Protein AF-A0AAW0YDF1-F1 (afdb_monomer_lite)

pLDDT: mean 75.46, std 17.71, range [34.31, 96.25]

InterPro domains:
  IPR036444 Phospholipase A2 domain superfamily [G3DSA:1.20.90.10] (45-127)
  IPR038875 Phospholipase A2, conodipine-like [PTHR37687] (30-134)

Organism: Cherax quadricarinatus (NCBI:txid27406)

Sequence (138 aa):
ETKRRKKSEGNMNLGRLRRDKDDLHQLFMGNTREDCPVLERILLNCVGVSDVVGDQERSF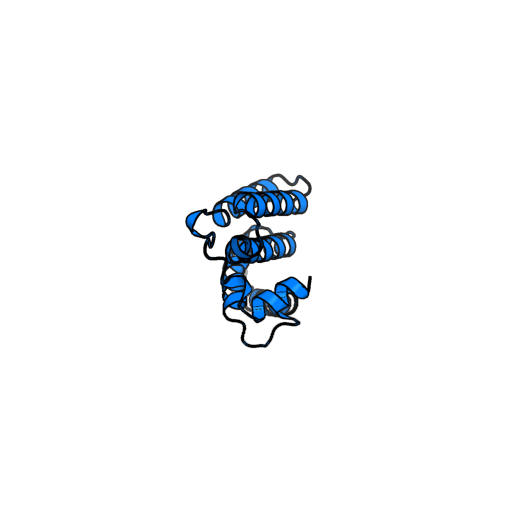LDSCLRHEVCYMCGAGLAVSQHECDAVLSSSLEKACSRNLDCLSAAGSTFNLLSDAGRYDQDGTCTHDPCVRQFLESR

Foldseek 3Di:
DDDDDDDDDDDPDPVVLVVVLVVVCCVQCVPFDPDDVLLVVQQVVLSVLLVQAPPLSVQLSVLSSQLLLCQAQVLVVVHDLVNSLVSSLVSQVVSCVPVPSSNVSSVVSSVVRSDPVSRDNVNCLCVDPRSVCSVVVD

Radius of gyration: 17.98 Å; chains: 1; bounding box: 46×35×57 Å

Structure (mmCIF, N/CA/C/O backbone):
data_AF-A0AAW0YDF1-F1
#
_entry.id   AF-A0AAW0YDF1-F1
#
loop_
_atom_site.group_PDB
_atom_site.id
_atom_site.type_symbol
_atom_site.label_atom_id
_atom_site.label_alt_id
_atom_site.label_comp_id
_atom_site.label_asym_id
_atom_site.label_entity_id
_atom_site.label_seq_id
_atom_site.pdbx_PDB_ins_code
_atom_site.Cartn_x
_atom_site.Cartn_y
_atom_site.Cartn_z
_atom_site.occupancy
_atom_site.B_iso_or_equiv
_atom_site.auth_seq_id
_atom_site.auth_comp_id
_atom_site.auth_asym_id
_atom_site.auth_atom_id
_atom_site.pdbx_PDB_model_num
ATOM 1 N N . GLU A 1 1 ? -34.679 -26.827 38.790 1.00 39.38 1 GLU A N 1
ATOM 2 C CA . GLU A 1 1 ? -33.935 -27.720 37.881 1.00 39.38 1 GLU A CA 1
ATOM 3 C C . GLU A 1 1 ? -34.007 -27.178 36.460 1.00 39.38 1 GLU A C 1
ATOM 5 O O . GLU A 1 1 ? -35.092 -26.971 35.931 1.00 39.38 1 GLU A O 1
ATOM 10 N N . THR A 1 2 ? -32.862 -26.802 35.903 1.00 40.62 2 THR A N 1
ATOM 11 C CA . THR A 1 2 ? -32.697 -26.133 34.606 1.00 40.62 2 THR A CA 1
ATOM 12 C C . THR A 1 2 ? -32.334 -27.129 33.502 1.00 40.62 2 THR A C 1
ATOM 14 O O . THR A 1 2 ? -31.595 -28.073 33.754 1.00 40.62 2 THR A O 1
ATOM 17 N N . LYS A 1 3 ? -32.737 -26.785 32.264 1.00 41.66 3 LYS A N 1
ATOM 18 C CA . LYS A 1 3 ? -32.162 -27.122 30.935 1.00 41.66 3 LYS A CA 1
ATOM 19 C C . LYS A 1 3 ? -33.069 -27.955 30.024 1.00 41.66 3 LYS A C 1
ATOM 21 O O . LYS A 1 3 ? -33.268 -29.140 30.237 1.00 41.66 3 LYS A O 1
ATOM 26 N N . ARG A 1 4 ? -33.405 -27.364 28.871 1.00 39.19 4 ARG A N 1
ATOM 27 C CA . ARG A 1 4 ? -32.760 -27.684 27.577 1.00 39.19 4 ARG A CA 1
ATOM 28 C C . ARG A 1 4 ? -33.216 -26.681 26.507 1.00 39.19 4 ARG A C 1
ATOM 30 O O . ARG A 1 4 ? -34.237 -26.858 25.856 1.00 39.19 4 ARG A O 1
ATOM 37 N N . ARG A 1 5 ? -32.432 -25.612 26.321 1.00 40.94 5 ARG A N 1
ATOM 38 C CA . ARG A 1 5 ? -32.447 -24.820 25.082 1.00 40.94 5 ARG A CA 1
ATOM 39 C C . ARG A 1 5 ? -31.618 -25.576 24.044 1.00 40.94 5 ARG A C 1
ATOM 41 O O . ARG A 1 5 ? -30.489 -25.966 24.335 1.00 40.94 5 ARG A O 1
ATOM 48 N N . LYS A 1 6 ? -32.211 -25.818 22.873 1.00 41.47 6 LYS A N 1
ATOM 49 C CA . LYS A 1 6 ? -31.537 -26.382 21.700 1.00 41.47 6 LYS A CA 1
ATOM 50 C C . LYS A 1 6 ? -30.424 -25.424 21.268 1.00 41.47 6 LYS A C 1
ATOM 52 O O . LYS A 1 6 ? -30.658 -24.227 21.124 1.00 41.47 6 LYS A O 1
ATOM 57 N N . LYS A 1 7 ? -29.222 -25.973 21.119 1.00 37.75 7 LYS A N 1
ATOM 58 C CA . LYS A 1 7 ? -28.029 -25.309 20.600 1.00 37.75 7 LYS A CA 1
ATOM 59 C C . LYS A 1 7 ? -28.123 -25.360 19.072 1.00 37.75 7 LYS A C 1
ATOM 61 O O . LYS A 1 7 ? -28.075 -26.444 18.501 1.00 37.75 7 LYS A O 1
ATOM 66 N N . SER A 1 8 ? -28.344 -24.213 18.438 1.00 36.88 8 SER A N 1
ATOM 67 C CA . SER A 1 8 ? -28.215 -24.052 16.989 1.00 36.88 8 SER A CA 1
ATOM 68 C C . SER A 1 8 ? -26.757 -23.707 16.706 1.00 36.88 8 SER A C 1
ATOM 70 O O . SER A 1 8 ? -26.339 -22.571 16.914 1.00 36.88 8 SER A O 1
ATOM 72 N N . GLU A 1 9 ? -25.966 -24.703 16.324 1.00 38.56 9 GLU A N 1
ATOM 73 C CA . GLU A 1 9 ? -24.569 -24.531 15.927 1.00 38.56 9 GLU A CA 1
ATOM 74 C C . GLU A 1 9 ? -24.455 -24.381 14.408 1.00 38.56 9 GLU A C 1
ATOM 76 O O . GLU A 1 9 ? -24.896 -25.244 13.656 1.00 38.56 9 GLU A O 1
ATOM 81 N N . GLY A 1 10 ? -23.825 -23.276 13.998 1.00 38.97 10 GLY A N 1
ATOM 82 C CA . GLY A 1 10 ? -22.877 -23.262 12.886 1.00 38.97 10 GLY A CA 1
ATOM 83 C C . GLY A 1 10 ? -23.442 -23.315 11.471 1.00 38.97 10 GLY A C 1
ATOM 84 O O . GLY A 1 10 ? -23.170 -24.266 10.752 1.00 38.97 10 GLY A O 1
ATOM 85 N N . ASN A 1 11 ? -24.141 -22.268 11.023 1.00 37.25 11 ASN A N 1
ATOM 86 C CA . ASN A 1 11 ? -24.241 -22.005 9.581 1.00 37.25 11 ASN A CA 1
ATOM 87 C C . ASN A 1 11 ? -24.415 -20.512 9.264 1.00 37.25 11 ASN A C 1
ATOM 89 O O . ASN A 1 11 ? -25.350 -20.098 8.584 1.00 37.25 11 ASN A O 1
ATOM 93 N N . MET A 1 12 ? -23.537 -19.674 9.809 1.00 42.59 12 MET A N 1
ATOM 94 C CA . MET A 1 12 ? -23.457 -18.258 9.453 1.00 42.59 12 MET A CA 1
ATOM 95 C C . MET A 1 12 ? -21.997 -17.970 9.128 1.00 42.59 12 MET A C 1
ATOM 97 O O . MET A 1 12 ? -21.186 -18.032 10.040 1.00 42.59 12 MET A O 1
ATOM 101 N N . ASN A 1 13 ? -21.672 -17.782 7.842 1.00 46.19 13 ASN A N 1
ATOM 102 C CA . ASN A 1 13 ? -20.639 -16.854 7.331 1.00 46.19 13 ASN A CA 1
ATOM 103 C C . ASN A 1 13 ? -20.182 -17.149 5.894 1.00 46.19 13 ASN A C 1
ATOM 105 O O . ASN A 1 13 ? -19.648 -16.258 5.248 1.00 46.19 13 ASN A O 1
ATOM 109 N N . LEU A 1 14 ? -20.466 -18.323 5.318 1.00 35.72 14 LEU A N 1
ATOM 110 C CA . LEU A 1 14 ? -20.017 -18.603 3.943 1.00 35.72 14 LEU A CA 1
ATOM 111 C C . LEU A 1 14 ? -20.752 -17.757 2.881 1.00 35.72 14 LEU A C 1
ATOM 113 O O . LEU A 1 14 ? -20.177 -17.384 1.864 1.00 35.72 14 LEU A O 1
ATOM 117 N N . GLY A 1 15 ? -22.025 -17.427 3.122 1.00 34.31 15 GLY A N 1
ATOM 118 C CA . GLY A 1 15 ? -22.832 -16.589 2.224 1.00 34.31 15 GLY A CA 1
ATOM 119 C C . GLY A 1 15 ? -22.605 -15.080 2.367 1.00 34.31 15 GLY A C 1
ATOM 120 O O . GLY A 1 15 ? -23.057 -14.336 1.501 1.00 34.31 15 GLY A O 1
ATOM 121 N N . ARG A 1 16 ? -21.935 -14.635 3.442 1.00 47.09 16 ARG A N 1
ATOM 122 C CA . ARG A 1 16 ? -21.573 -13.227 3.670 1.00 47.09 16 ARG A CA 1
ATOM 123 C C . ARG A 1 16 ? -20.239 -12.929 2.989 1.00 47.09 16 ARG A C 1
ATOM 125 O O . ARG A 1 16 ? -20.229 -12.171 2.036 1.00 47.09 16 ARG A O 1
ATOM 132 N N . LEU A 1 17 ? -19.214 -13.730 3.301 1.00 43.47 17 LEU A N 1
ATOM 133 C CA . LEU A 1 17 ? -17.905 -13.724 2.633 1.00 43.47 17 LEU A CA 1
ATOM 134 C C . LEU A 1 17 ? -17.991 -13.823 1.102 1.00 43.47 17 LEU A C 1
ATOM 136 O O . LEU A 1 17 ? -17.226 -13.167 0.409 1.00 43.47 17 LEU A O 1
ATOM 140 N N . ARG A 1 18 ? -18.907 -14.637 0.551 1.00 48.78 18 ARG A N 1
ATOM 141 C CA . ARG A 1 18 ? -19.128 -14.693 -0.907 1.00 48.78 18 ARG A CA 1
ATOM 142 C C . ARG A 1 18 ? -19.688 -13.385 -1.465 1.00 48.78 18 ARG A C 1
ATOM 144 O O . ARG A 1 18 ? -19.183 -12.910 -2.466 1.00 48.78 18 ARG A O 1
ATOM 151 N N . ARG A 1 19 ? -20.674 -12.792 -0.790 1.00 50.03 19 ARG A N 1
ATOM 152 C CA . ARG A 1 19 ? -21.319 -11.549 -1.227 1.00 50.03 19 ARG A CA 1
ATOM 153 C C . ARG A 1 19 ? -20.372 -10.352 -1.108 1.00 50.03 19 ARG A C 1
ATOM 155 O O . ARG A 1 19 ? -20.281 -9.575 -2.044 1.00 50.03 19 ARG A O 1
ATOM 162 N N . ASP A 1 20 ? -19.608 -10.280 -0.019 1.00 55.59 20 ASP A N 1
ATOM 163 C CA . ASP A 1 20 ? -18.554 -9.279 0.157 1.00 55.59 20 ASP A CA 1
ATOM 164 C C . ASP A 1 20 ? -17.429 -9.468 -0.870 1.00 55.59 20 ASP A C 1
ATOM 166 O O . ASP A 1 20 ? -16.944 -8.483 -1.407 1.00 55.59 20 ASP A O 1
ATOM 170 N N . LYS A 1 21 ? -17.059 -10.709 -1.231 1.00 53.34 21 LYS A N 1
ATOM 171 C CA . LYS A 1 21 ? -16.111 -10.971 -2.330 1.00 53.34 21 LYS A CA 1
ATOM 172 C C . LYS A 1 21 ? -16.630 -10.536 -3.695 1.00 53.34 21 LYS A C 1
ATOM 174 O O . LYS A 1 21 ? -15.832 -10.029 -4.471 1.00 53.34 21 LYS A O 1
ATOM 179 N N . ASP A 1 22 ? -17.907 -10.755 -3.996 1.00 58.09 22 ASP A N 1
ATOM 180 C CA . ASP A 1 22 ? -18.515 -10.350 -5.269 1.00 58.09 22 ASP A CA 1
ATOM 181 C C . ASP A 1 22 ? -18.622 -8.817 -5.359 1.00 58.09 22 ASP A C 1
ATOM 183 O O . ASP A 1 22 ? -18.236 -8.229 -6.369 1.00 58.09 22 ASP A O 1
ATOM 187 N N . ASP A 1 23 ? -19.037 -8.156 -4.271 1.00 61.94 23 ASP A N 1
ATOM 188 C CA . ASP A 1 23 ? -19.056 -6.692 -4.164 1.00 61.94 23 ASP A CA 1
ATOM 189 C C . ASP A 1 23 ? -17.633 -6.112 -4.251 1.00 61.94 23 ASP A C 1
ATOM 191 O O . ASP A 1 23 ? -17.404 -5.100 -4.912 1.00 61.94 23 ASP A O 1
ATOM 195 N N . LEU A 1 24 ? -16.646 -6.766 -3.632 1.00 62.34 24 LEU A N 1
ATOM 196 C CA . LEU A 1 24 ? -15.252 -6.336 -3.675 1.00 62.34 24 LEU A CA 1
ATOM 197 C C . LEU A 1 24 ? -14.616 -6.552 -5.043 1.00 62.34 24 LEU A C 1
ATOM 199 O O . LEU A 1 24 ? -13.897 -5.681 -5.527 1.00 62.34 24 LEU A O 1
ATOM 203 N N . HIS A 1 25 ? -14.902 -7.685 -5.683 1.00 64.31 25 HIS A N 1
ATOM 204 C CA . HIS A 1 25 ? -14.530 -7.921 -7.070 1.00 64.31 25 HIS A CA 1
ATOM 205 C C . HIS A 1 25 ? -15.121 -6.841 -7.963 1.00 64.31 25 HIS A C 1
ATOM 207 O O . HIS A 1 25 ? -14.417 -6.307 -8.805 1.00 64.31 25 HIS A O 1
ATOM 213 N N . GLN A 1 26 ? -16.374 -6.449 -7.759 1.00 64.50 26 GLN A N 1
ATOM 214 C CA . GLN A 1 26 ? -16.987 -5.398 -8.559 1.00 64.50 26 GLN A CA 1
ATOM 215 C C . GLN A 1 26 ? -16.417 -4.001 -8.243 1.00 64.50 26 GLN A C 1
ATOM 217 O O . GLN A 1 26 ? -16.296 -3.172 -9.138 1.00 64.50 26 GLN A O 1
ATOM 222 N N . LEU A 1 27 ? -15.991 -3.733 -7.006 1.00 63.00 27 LEU A N 1
ATOM 223 C CA . LEU A 1 27 ? -15.329 -2.475 -6.623 1.00 63.00 27 LEU A CA 1
ATOM 224 C C . LEU A 1 27 ? -13.862 -2.384 -7.079 1.00 63.00 27 LEU A C 1
ATOM 226 O O . LEU A 1 27 ? -13.357 -1.285 -7.313 1.00 63.00 27 LEU A O 1
ATOM 230 N N . PHE A 1 28 ? -13.164 -3.516 -7.174 1.00 65.25 28 PHE A N 1
ATOM 231 C CA . PHE A 1 28 ? -11.741 -3.583 -7.520 1.00 65.25 28 PHE A CA 1
ATOM 232 C C . PHE A 1 28 ? -11.504 -3.891 -9.005 1.00 65.25 28 PHE A C 1
ATOM 234 O O . PHE A 1 28 ? -10.652 -3.271 -9.632 1.00 65.25 28 PHE A O 1
ATOM 241 N N . MET A 1 29 ? -12.296 -4.802 -9.572 1.00 63.97 29 MET A N 1
ATOM 242 C CA . MET A 1 29 ? -12.236 -5.284 -10.957 1.00 63.97 29 MET A CA 1
ATOM 243 C C . MET A 1 29 ? -13.406 -4.800 -11.829 1.00 63.97 29 MET A C 1
ATOM 245 O O . MET A 1 29 ? -13.517 -5.213 -12.977 1.00 63.97 29 MET A O 1
ATOM 249 N N . GLY A 1 30 ? -14.280 -3.909 -11.340 1.00 57.72 30 GLY A N 1
ATOM 250 C CA . GLY A 1 30 ? -15.522 -3.508 -12.030 1.00 57.72 30 GLY A CA 1
ATOM 251 C C . GLY A 1 30 ? -15.371 -2.924 -13.437 1.00 57.72 30 GLY A C 1
ATOM 252 O O . GLY A 1 30 ? -16.358 -2.837 -14.159 1.00 57.72 30 GLY A O 1
ATOM 253 N N . ASN A 1 31 ? -14.151 -2.554 -13.834 1.00 55.22 31 ASN A N 1
ATOM 254 C CA . ASN A 1 31 ? -13.818 -2.129 -15.192 1.00 55.22 31 ASN A CA 1
ATOM 255 C C . ASN A 1 31 ? -12.740 -2.991 -15.861 1.00 55.22 31 ASN A C 1
ATOM 257 O O . ASN A 1 31 ? -12.439 -2.758 -17.030 1.00 55.22 31 ASN A O 1
ATOM 261 N N . THR A 1 32 ? -12.134 -3.952 -15.163 1.00 56.25 32 THR A N 1
ATOM 262 C CA . THR A 1 32 ? -11.069 -4.786 -15.729 1.00 56.25 32 THR A CA 1
ATOM 263 C C . THR A 1 32 ? -11.664 -5.977 -16.474 1.00 56.25 32 THR A C 1
ATOM 265 O O . THR A 1 32 ? -12.739 -6.457 -16.124 1.00 56.25 32 THR A O 1
ATOM 268 N N . ARG A 1 33 ? -10.994 -6.448 -17.535 1.00 56.41 33 ARG A N 1
ATOM 269 C CA . ARG A 1 33 ? -11.405 -7.671 -18.255 1.00 56.41 33 ARG A CA 1
ATOM 270 C C . ARG A 1 33 ? -11.608 -8.828 -17.265 1.00 56.41 33 ARG A C 1
ATOM 272 O O . ARG A 1 33 ? -10.860 -8.932 -16.301 1.00 56.41 33 ARG A O 1
ATOM 279 N N . GLU A 1 34 ? -12.588 -9.695 -17.529 1.00 56.72 34 GLU A N 1
ATOM 280 C CA . GLU A 1 34 ? -13.028 -10.765 -16.610 1.00 56.72 34 GLU A CA 1
ATOM 281 C C . GLU A 1 34 ? -11.931 -11.794 -16.244 1.00 56.72 34 GLU A C 1
ATOM 283 O O . GLU A 1 34 ? -12.112 -12.556 -15.303 1.00 56.72 34 GLU A O 1
ATOM 288 N N . ASP A 1 35 ? -10.761 -11.751 -16.896 1.00 62.31 35 ASP A N 1
ATOM 289 C CA . ASP A 1 35 ? -9.618 -12.635 -16.649 1.00 62.31 35 ASP A CA 1
ATOM 290 C C . ASP A 1 35 ? -8.353 -11.840 -16.263 1.00 62.31 35 ASP A C 1
ATOM 292 O O . ASP A 1 35 ? -7.434 -11.665 -17.067 1.00 62.31 35 ASP A O 1
ATOM 296 N N . CYS A 1 36 ? -8.289 -11.348 -15.023 1.00 72.94 36 CYS A N 1
ATOM 297 C CA . CYS A 1 36 ? -7.115 -10.646 -14.486 1.00 72.94 36 CYS A CA 1
ATOM 298 C C . CYS A 1 36 ? -6.494 -11.414 -13.302 1.00 72.94 36 CYS A C 1
ATOM 300 O O . CYS A 1 36 ? -6.686 -11.030 -12.146 1.00 72.94 36 CYS A O 1
ATOM 302 N N . PRO A 1 37 ? -5.702 -12.477 -13.553 1.00 75.38 37 PRO A N 1
ATOM 303 C CA . PRO A 1 37 ? -5.183 -13.360 -12.500 1.00 75.38 37 PRO A CA 1
ATOM 304 C C . PRO A 1 37 ? -4.226 -12.661 -11.521 1.00 75.38 37 PRO A C 1
ATOM 306 O O . PRO A 1 37 ? -4.087 -13.085 -10.373 1.00 75.38 37 PRO A O 1
ATOM 309 N N . VAL A 1 38 ? -3.563 -11.581 -11.953 1.00 77.00 38 VAL A N 1
ATOM 310 C CA . VAL A 1 38 ? -2.715 -10.744 -11.087 1.00 77.00 38 VAL A CA 1
ATOM 311 C C . VAL A 1 38 ? -3.571 -10.008 -10.054 1.00 77.00 38 VAL A C 1
ATOM 313 O O . VAL A 1 38 ? -3.294 -10.083 -8.859 1.00 77.00 38 VAL A O 1
ATOM 316 N N . LEU A 1 39 ? -4.649 -9.356 -10.499 1.00 74.81 39 LEU A N 1
ATOM 317 C CA . LEU A 1 39 ? -5.577 -8.639 -9.623 1.00 74.81 39 LEU A CA 1
ATOM 318 C C . LEU A 1 39 ? -6.361 -9.597 -8.718 1.00 74.81 39 LEU A C 1
ATOM 320 O O . LEU A 1 39 ? -6.565 -9.299 -7.545 1.00 74.81 39 LEU A O 1
ATOM 324 N N . GLU A 1 40 ? -6.731 -10.775 -9.220 1.00 77.12 40 GLU A N 1
ATOM 325 C CA . GLU A 1 40 ? -7.379 -11.811 -8.412 1.00 77.12 40 GLU A CA 1
ATOM 326 C C . GLU A 1 40 ? -6.461 -12.303 -7.282 1.00 77.12 40 GLU A C 1
ATOM 328 O O . GLU A 1 40 ? -6.893 -12.447 -6.136 1.00 77.12 40 GLU A O 1
ATOM 333 N N . ARG A 1 41 ? -5.165 -12.497 -7.561 1.00 77.81 41 ARG A N 1
ATOM 334 C CA . ARG A 1 41 ? -4.181 -12.861 -6.533 1.00 77.81 41 ARG A CA 1
ATOM 335 C C . ARG A 1 41 ? -4.042 -11.778 -5.462 1.00 77.81 41 ARG A C 1
ATOM 337 O O . ARG A 1 41 ? -4.044 -12.112 -4.279 1.00 77.81 41 ARG A O 1
ATOM 344 N N . ILE A 1 42 ? -3.955 -10.508 -5.862 1.00 80.69 42 ILE A N 1
ATOM 345 C CA . ILE A 1 42 ? -3.939 -9.364 -4.933 1.00 80.69 42 ILE A CA 1
ATOM 346 C C . ILE A 1 42 ? -5.179 -9.395 -4.031 1.00 80.69 42 ILE A C 1
ATOM 348 O O . ILE A 1 42 ? -5.080 -9.273 -2.810 1.00 80.69 42 ILE A O 1
ATOM 352 N N . LEU A 1 43 ? -6.351 -9.619 -4.625 1.00 78.69 43 LEU A N 1
ATOM 353 C CA . LEU A 1 43 ? -7.614 -9.666 -3.902 1.00 78.69 43 LEU A CA 1
ATOM 354 C C . LEU A 1 43 ? -7.640 -10.805 -2.876 1.00 78.69 43 LEU A C 1
ATOM 356 O O . LEU A 1 43 ? -8.042 -10.600 -1.732 1.00 78.69 43 LEU A O 1
ATOM 360 N N . LEU A 1 44 ? -7.151 -11.991 -3.245 1.00 78.25 44 LEU A N 1
ATOM 361 C CA . LEU A 1 44 ? -7.047 -13.131 -2.331 1.00 78.25 44 LEU A CA 1
ATOM 362 C C . LEU A 1 44 ? -6.097 -12.865 -1.156 1.00 78.25 44 LEU A C 1
ATOM 364 O O . LEU A 1 44 ? -6.419 -13.270 -0.038 1.00 78.25 44 LEU A O 1
ATOM 368 N N . ASN A 1 45 ? -4.981 -12.164 -1.382 1.00 79.44 45 ASN A N 1
ATOM 369 C CA . ASN A 1 45 ? -4.055 -11.775 -0.314 1.00 79.44 45 ASN A CA 1
ATOM 370 C C . ASN A 1 45 ? -4.721 -10.821 0.689 1.00 79.44 45 ASN A C 1
ATOM 372 O O . ASN A 1 45 ? -4.541 -10.964 1.898 1.00 79.44 45 ASN A O 1
ATOM 376 N N . CYS A 1 46 ? -5.530 -9.880 0.199 1.00 82.25 46 CYS A N 1
ATOM 377 C CA . CYS A 1 46 ? -6.116 -8.835 1.034 1.00 82.25 46 CYS A CA 1
ATOM 378 C C . CYS A 1 46 ? -7.402 -9.236 1.762 1.00 82.25 46 CYS A C 1
ATOM 380 O O . CYS A 1 46 ? -7.683 -8.695 2.830 1.00 82.25 46 CYS A O 1
ATOM 382 N N . VAL A 1 47 ? -8.166 -10.210 1.259 1.00 73.56 47 VAL A N 1
ATOM 383 C CA . VAL A 1 47 ? -9.361 -10.711 1.969 1.00 73.56 47 VAL A CA 1
ATOM 384 C C . VAL A 1 47 ? -8.996 -11.323 3.330 1.00 73.56 47 VAL A C 1
ATOM 386 O O . VAL A 1 47 ? -9.757 -11.197 4.278 1.00 73.56 47 VAL A O 1
ATOM 389 N N . GLY A 1 48 ? -7.807 -11.918 3.480 1.00 68.06 48 GLY A N 1
ATOM 390 C CA . GLY A 1 48 ? -7.357 -12.451 4.776 1.00 68.06 48 GLY A CA 1
ATOM 391 C C . GLY A 1 48 ? -7.080 -11.381 5.843 1.00 68.06 48 GLY A C 1
ATOM 392 O O . GLY A 1 48 ? -7.060 -11.690 7.031 1.00 68.06 48 GLY A O 1
ATOM 393 N N . VAL A 1 49 ? -6.884 -10.125 5.433 1.00 67.56 49 VAL A N 1
ATOM 394 C CA . VAL A 1 49 ? -6.632 -8.981 6.326 1.00 67.56 49 VAL A CA 1
ATOM 395 C 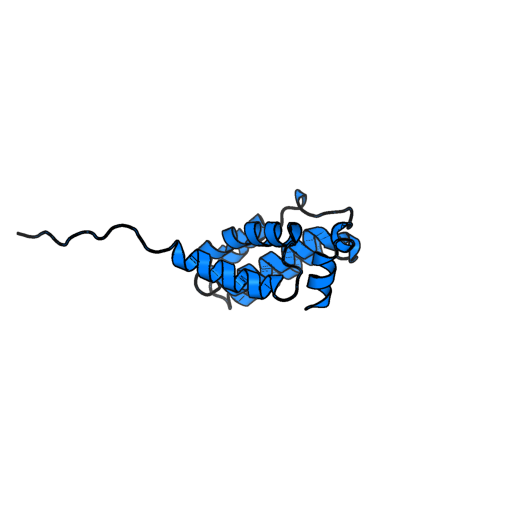C . VAL A 1 49 ? -7.941 -8.412 6.892 1.00 67.56 49 VAL A C 1
ATOM 397 O O . VAL A 1 49 ? -7.954 -7.810 7.965 1.00 67.56 49 VAL A O 1
ATOM 400 N N . SER A 1 50 ? -9.057 -8.622 6.190 1.00 61.19 50 SER A N 1
ATOM 401 C CA . SER A 1 50 ? -10.340 -7.963 6.442 1.00 61.19 50 SER A CA 1
ATOM 402 C C . SER A 1 50 ? -11.101 -8.559 7.645 1.00 61.19 50 SER A C 1
ATOM 404 O O . SER A 1 50 ? -11.783 -7.830 8.368 1.00 61.19 50 SER A O 1
ATOM 406 N N . ASP A 1 51 ? -10.864 -9.838 7.964 1.00 59.31 51 ASP A N 1
ATOM 407 C CA . ASP A 1 51 ? -11.504 -10.566 9.076 1.00 59.31 51 ASP A CA 1
ATOM 408 C C . ASP A 1 51 ? -11.160 -10.016 10.481 1.00 59.31 51 ASP A C 1
ATOM 410 O O . ASP A 1 51 ? -11.819 -10.357 11.467 1.00 59.31 51 ASP A O 1
ATOM 414 N N . VAL A 1 52 ? -10.139 -9.158 10.603 1.00 58.50 52 VAL A N 1
ATOM 415 C CA . VAL A 1 52 ? -9.598 -8.703 11.900 1.00 58.50 52 VAL A CA 1
ATOM 416 C C . VAL A 1 52 ? -10.190 -7.358 12.361 1.00 58.50 52 VAL A C 1
ATOM 418 O O . VAL A 1 52 ? -10.051 -6.997 13.528 1.00 58.50 52 VAL A O 1
ATOM 421 N N . VAL A 1 53 ? -10.880 -6.609 11.489 1.00 63.88 53 VAL 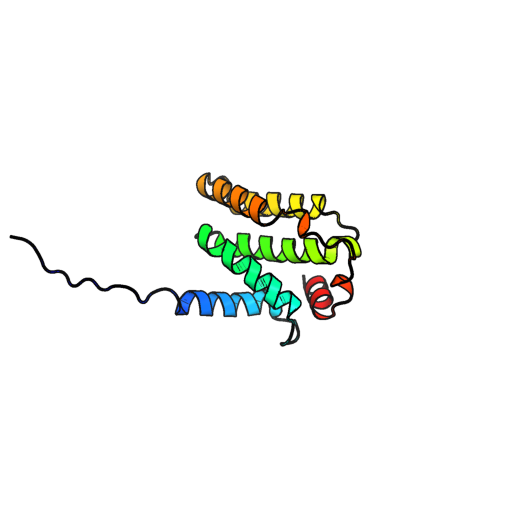A N 1
ATOM 422 C CA . VAL A 1 53 ? -11.037 -5.145 11.661 1.00 63.88 53 VAL A CA 1
ATOM 423 C C . VAL A 1 53 ? -12.477 -4.629 11.809 1.00 63.88 53 VAL A C 1
ATOM 425 O O . VAL A 1 53 ? -12.691 -3.420 11.930 1.00 63.88 53 VAL A O 1
ATOM 428 N N . GLY A 1 54 ? -13.476 -5.516 11.845 1.00 68.12 54 GLY A N 1
ATOM 429 C CA . GLY A 1 54 ? -14.878 -5.141 12.081 1.00 68.12 54 GLY A CA 1
ATOM 430 C C . GLY A 1 54 ? -15.382 -4.077 11.095 1.00 68.12 54 GLY A C 1
ATOM 431 O O . GLY A 1 54 ? -15.285 -4.254 9.889 1.00 68.12 54 GLY A O 1
ATOM 432 N N . ASP A 1 55 ? -15.888 -2.941 11.585 1.00 71.75 55 ASP A N 1
ATOM 433 C CA . ASP A 1 55 ? -16.464 -1.879 10.736 1.00 71.75 55 ASP A CA 1
ATOM 434 C C . ASP A 1 55 ? -15.450 -1.190 9.796 1.00 71.75 55 ASP A C 1
ATOM 436 O O . ASP A 1 55 ? -15.850 -0.481 8.872 1.00 71.75 55 ASP A O 1
ATOM 440 N N . GLN A 1 56 ? -14.142 -1.384 10.009 1.00 79.50 56 GLN A N 1
ATOM 441 C CA . GLN A 1 56 ? -13.081 -0.815 9.163 1.00 79.50 56 GLN A CA 1
ATOM 442 C C . GLN A 1 56 ? -12.647 -1.737 8.022 1.00 79.50 56 GLN A C 1
ATOM 444 O O . GLN A 1 56 ? -11.726 -1.396 7.275 1.00 79.50 56 GLN A O 1
ATOM 449 N N . GLU A 1 57 ? -13.330 -2.872 7.859 1.00 77.00 57 GLU A N 1
ATOM 450 C CA . GLU A 1 57 ? -13.039 -3.903 6.866 1.00 77.00 57 GLU A CA 1
ATOM 451 C C . GLU A 1 57 ? -12.794 -3.321 5.468 1.00 77.00 57 GLU A C 1
ATOM 453 O O . GLU A 1 57 ? -11.738 -3.536 4.878 1.00 77.00 57 GLU A O 1
ATOM 458 N N . ARG A 1 58 ? -13.722 -2.497 4.964 1.00 80.06 58 ARG A N 1
ATOM 459 C CA . ARG A 1 58 ? -13.617 -1.897 3.622 1.00 80.06 58 ARG A CA 1
ATOM 460 C C . ARG A 1 58 ? -12.408 -0.973 3.470 1.00 80.06 58 ARG A C 1
ATOM 462 O O . ARG A 1 58 ? -11.778 -0.972 2.416 1.00 80.06 58 ARG A O 1
ATOM 469 N N . SER A 1 59 ? -12.081 -0.198 4.503 1.00 84.12 59 SER A N 1
ATOM 470 C CA . SER A 1 59 ? -10.959 0.751 4.480 1.00 84.12 59 SER A CA 1
ATOM 471 C C . SER A 1 59 ? -9.611 0.031 4.501 1.00 84.12 59 SER A C 1
ATOM 473 O O . SER A 1 59 ? -8.694 0.404 3.768 1.00 84.12 59 SER A O 1
ATOM 475 N N . PHE A 1 60 ? -9.490 -1.016 5.320 1.00 87.00 60 PHE A N 1
ATOM 476 C CA . PHE A 1 60 ? -8.281 -1.839 5.397 1.00 87.00 60 PHE A CA 1
ATOM 477 C C . PHE A 1 60 ? -8.062 -2.615 4.107 1.00 87.00 60 PHE A C 1
ATOM 479 O O . PHE A 1 60 ? -6.942 -2.703 3.615 1.00 87.00 60 PHE A O 1
ATOM 486 N N . LEU A 1 61 ? -9.147 -3.115 3.532 1.00 84.00 61 LEU A N 1
ATOM 487 C CA . LEU A 1 61 ? -9.132 -3.839 2.278 1.00 84.00 61 LEU A CA 1
ATOM 488 C C . LEU A 1 61 ? -8.725 -2.940 1.106 1.00 84.00 61 LEU A C 1
ATOM 490 O O . LEU A 1 61 ? -7.804 -3.302 0.384 1.00 84.00 61 LEU A O 1
ATOM 494 N N . ASP A 1 62 ? -9.296 -1.736 0.965 1.00 85.00 62 ASP A N 1
ATOM 495 C CA . ASP A 1 62 ? -8.839 -0.766 -0.050 1.00 85.00 62 ASP A CA 1
ATOM 496 C C . ASP A 1 62 ? -7.358 -0.397 0.141 1.00 85.00 62 ASP A C 1
ATOM 498 O O . ASP A 1 62 ? -6.600 -0.342 -0.828 1.00 85.00 62 ASP A O 1
ATOM 502 N N . SER A 1 63 ? -6.927 -0.211 1.394 1.00 89.62 63 SER A N 1
ATOM 503 C CA . SER A 1 63 ? -5.531 0.105 1.724 1.00 89.62 63 SER A CA 1
ATOM 504 C C . SER A 1 63 ? -4.580 -1.039 1.359 1.00 89.62 63 SER A C 1
ATOM 506 O O . SER A 1 63 ? -3.539 -0.793 0.752 1.00 89.62 63 SER A O 1
ATOM 508 N N . CYS A 1 64 ? -4.950 -2.283 1.674 1.00 89.69 64 CYS A N 1
ATOM 509 C CA . CYS A 1 64 ? -4.181 -3.472 1.316 1.00 89.69 64 CYS A CA 1
ATOM 510 C C . CYS A 1 64 ? -4.062 -3.617 -0.202 1.00 89.69 64 CYS A C 1
ATOM 512 O O . CYS A 1 64 ? -2.963 -3.755 -0.726 1.00 89.69 64 CYS A O 1
ATOM 514 N N . LEU A 1 65 ? -5.178 -3.506 -0.924 1.00 87.75 65 LEU A N 1
ATOM 515 C CA . LEU A 1 65 ? -5.204 -3.662 -2.376 1.00 87.75 65 LEU A CA 1
ATOM 516 C C . LEU A 1 65 ? -4.295 -2.638 -3.076 1.00 87.75 65 LEU A C 1
ATOM 518 O O . LEU A 1 65 ? -3.553 -2.981 -3.995 1.00 87.75 65 LEU A O 1
ATOM 522 N N . ARG A 1 66 ? -4.312 -1.378 -2.619 1.00 88.31 66 ARG A N 1
ATOM 523 C CA . ARG A 1 66 ? -3.411 -0.330 -3.126 1.00 88.31 66 ARG A CA 1
ATOM 524 C C . ARG A 1 66 ? -1.950 -0.613 -2.801 1.00 88.31 66 ARG A C 1
ATOM 526 O O . ARG A 1 66 ? -1.090 -0.352 -3.639 1.00 88.31 66 ARG A O 1
ATOM 533 N N . HIS A 1 67 ? -1.671 -1.123 -1.604 1.00 93.06 67 HIS A N 1
ATOM 534 C CA . HIS A 1 67 ? -0.316 -1.465 -1.187 1.00 93.06 67 HIS A CA 1
ATOM 535 C C . HIS A 1 67 ? 0.257 -2.623 -2.004 1.00 93.06 67 HIS A C 1
ATOM 537 O O . HIS A 1 67 ? 1.359 -2.478 -2.516 1.00 93.06 67 HIS A O 1
ATOM 543 N N . GLU A 1 68 ? -0.508 -3.691 -2.244 1.00 91.06 68 GLU A N 1
ATOM 544 C CA . GLU A 1 68 ? -0.074 -4.813 -3.091 1.00 91.06 68 GLU A CA 1
ATOM 545 C C . GLU A 1 68 ? 0.258 -4.352 -4.520 1.00 91.06 68 GLU A C 1
ATOM 547 O O . GLU A 1 68 ? 1.292 -4.725 -5.071 1.00 91.06 68 GLU A O 1
ATOM 552 N N . VAL A 1 69 ? -0.571 -3.484 -5.115 1.00 88.56 69 VAL A N 1
ATOM 553 C CA . VAL A 1 69 ? -0.272 -2.889 -6.431 1.00 88.56 69 VAL A CA 1
ATOM 554 C C . VAL A 1 69 ? 0.984 -2.015 -6.363 1.00 88.56 69 VAL A C 1
ATOM 556 O O . VAL A 1 69 ? 1.835 -2.093 -7.245 1.00 88.56 69 VAL A O 1
ATOM 559 N N . CYS A 1 70 ? 1.149 -1.212 -5.311 1.00 91.69 70 CYS A N 1
ATOM 560 C CA . CYS A 1 70 ? 2.351 -0.399 -5.124 1.00 91.69 70 CYS A CA 1
ATOM 561 C C . CYS A 1 70 ? 3.608 -1.269 -4.987 1.00 91.69 70 CYS A C 1
ATOM 563 O O . CYS A 1 70 ? 4.632 -0.971 -5.587 1.00 91.69 70 CYS A O 1
ATOM 565 N N . TYR A 1 71 ? 3.524 -2.382 -4.266 1.00 92.81 71 TYR A N 1
ATOM 566 C CA . TYR A 1 71 ? 4.634 -3.311 -4.092 1.00 92.81 71 TYR A CA 1
ATOM 567 C C . TYR A 1 71 ? 5.009 -4.038 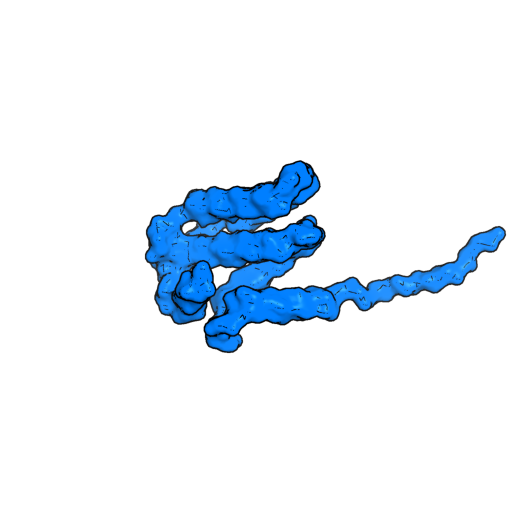-5.376 1.00 92.81 71 TYR A C 1
ATOM 569 O O . TYR A 1 71 ? 6.189 -4.250 -5.627 1.00 92.81 71 TYR A O 1
ATOM 577 N N . MET A 1 72 ? 4.031 -4.400 -6.204 1.00 89.62 72 MET A N 1
ATOM 578 C CA . MET A 1 72 ? 4.304 -5.076 -7.471 1.00 89.62 72 MET A CA 1
ATOM 579 C C . MET A 1 72 ? 4.764 -4.124 -8.578 1.00 89.62 72 MET A C 1
ATOM 581 O O . MET A 1 72 ? 5.489 -4.530 -9.476 1.00 89.62 72 MET A O 1
ATOM 585 N N . CYS A 1 73 ? 4.306 -2.874 -8.580 1.00 89.88 73 CYS A N 1
ATOM 586 C CA . CYS A 1 73 ? 4.467 -1.992 -9.740 1.00 89.88 73 CYS A CA 1
ATOM 587 C C . CYS A 1 73 ? 5.227 -0.701 -9.403 1.00 89.88 73 CYS A C 1
ATOM 589 O O . CYS A 1 73 ? 5.562 0.058 -10.311 1.00 89.88 73 CYS A O 1
ATOM 591 N N . GLY A 1 74 ? 5.546 -0.464 -8.127 1.00 89.62 74 GLY A N 1
ATOM 592 C CA . GLY A 1 74 ? 6.190 0.748 -7.621 1.00 89.62 74 GLY A CA 1
ATOM 593 C C . GLY A 1 74 ? 7.513 1.046 -8.308 1.00 89.62 74 GLY A C 1
ATOM 594 O O . GLY A 1 74 ? 7.707 2.167 -8.773 1.00 89.62 74 GLY A O 1
ATOM 595 N N . ALA A 1 75 ? 8.359 0.033 -8.517 1.00 90.44 75 ALA A N 1
ATOM 596 C CA . ALA A 1 75 ? 9.628 0.209 -9.222 1.00 90.44 75 ALA A CA 1
ATOM 597 C C . ALA A 1 75 ? 9.430 0.759 -10.647 1.00 90.44 75 ALA A C 1
ATOM 599 O O . ALA A 1 75 ? 10.129 1.685 -11.056 1.00 90.44 75 ALA A O 1
ATOM 600 N N . GLY A 1 76 ? 8.421 0.262 -11.372 1.00 88.44 76 GLY A N 1
ATOM 601 C CA . GLY A 1 76 ? 8.062 0.750 -12.708 1.00 88.44 76 GLY A CA 1
ATOM 602 C C . GLY A 1 76 ? 7.410 2.139 -12.704 1.00 88.44 76 GLY A C 1
ATOM 603 O O . GLY A 1 76 ? 7.438 2.836 -13.715 1.00 88.44 76 GLY A O 1
ATOM 604 N N . LEU A 1 77 ? 6.857 2.560 -11.564 1.00 88.38 77 LEU A N 1
ATOM 605 C CA . LEU A 1 77 ? 6.238 3.871 -11.348 1.00 88.38 77 LEU A CA 1
ATOM 606 C C . LEU A 1 77 ? 7.173 4.877 -10.652 1.00 88.38 77 LEU A C 1
ATOM 608 O O . LEU A 1 77 ? 6.729 5.968 -10.302 1.00 88.38 77 LEU A O 1
ATOM 612 N N . ALA A 1 78 ? 8.450 4.529 -10.452 1.00 92.25 78 ALA A N 1
ATOM 613 C CA . ALA A 1 78 ? 9.416 5.313 -9.679 1.00 92.25 78 ALA A CA 1
ATOM 614 C C . ALA A 1 78 ? 8.960 5.629 -8.237 1.00 92.25 78 ALA A C 1
ATOM 616 O O . ALA A 1 78 ? 9.319 6.664 -7.680 1.00 92.25 78 ALA A O 1
ATOM 617 N N . VAL A 1 79 ? 8.188 4.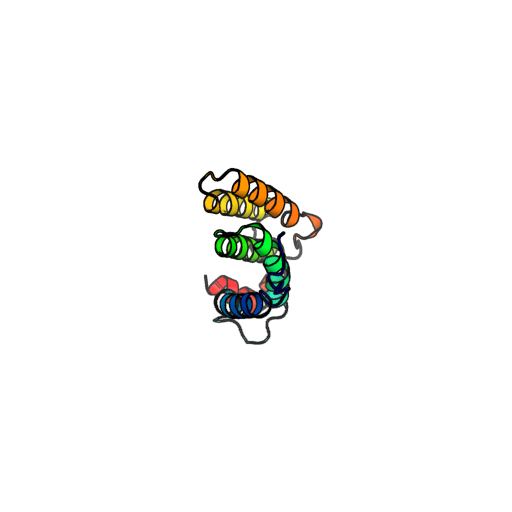722 -7.636 1.00 93.31 79 VAL A N 1
ATOM 618 C CA . VAL A 1 79 ? 7.761 4.756 -6.233 1.00 93.31 79 VAL A CA 1
ATOM 619 C C . VAL A 1 79 ? 8.572 3.724 -5.467 1.00 93.31 79 VAL A C 1
ATOM 621 O O . VAL A 1 79 ? 8.600 2.562 -5.852 1.00 93.31 79 VAL A O 1
ATOM 624 N N . SER A 1 80 ? 9.234 4.125 -4.386 1.00 94.25 80 SER A N 1
ATOM 625 C CA . SER A 1 80 ? 10.011 3.207 -3.551 1.00 94.25 80 SER A CA 1
ATOM 626 C C . SER A 1 80 ? 9.136 2.374 -2.608 1.00 94.25 80 SER A C 1
ATOM 628 O O . SER A 1 80 ? 8.037 2.778 -2.225 1.00 94.25 80 SER A O 1
ATOM 630 N N . GLN A 1 81 ? 9.674 1.246 -2.134 1.00 93.56 81 GLN A N 1
ATOM 631 C CA . GLN A 1 81 ? 9.048 0.438 -1.080 1.00 93.56 81 GLN A CA 1
ATOM 632 C C . GLN A 1 81 ? 8.652 1.291 0.140 1.00 93.56 81 GLN A C 1
ATOM 634 O O . GLN A 1 81 ? 7.534 1.193 0.641 1.00 93.56 81 GLN A O 1
ATOM 639 N N . HIS A 1 82 ? 9.552 2.174 0.581 1.00 95.25 82 HIS A N 1
ATOM 640 C CA . HIS A 1 82 ? 9.315 3.054 1.724 1.00 95.25 82 HIS A CA 1
ATOM 641 C C . HIS A 1 82 ? 8.123 3.997 1.495 1.00 95.25 82 HIS A C 1
ATOM 643 O O . HIS A 1 82 ? 7.363 4.272 2.421 1.00 95.25 82 HIS A O 1
ATOM 649 N N . GLU A 1 83 ? 7.932 4.492 0.271 1.00 96.00 83 GLU A N 1
ATOM 650 C CA . GLU A 1 83 ? 6.773 5.321 -0.070 1.00 96.00 83 GLU A CA 1
ATOM 651 C C . GLU A 1 83 ? 5.472 4.513 -0.058 1.00 96.00 83 GLU A C 1
ATOM 653 O O . GLU A 1 83 ? 4.475 4.986 0.492 1.00 96.00 83 GLU A O 1
ATOM 658 N N . CYS A 1 84 ? 5.487 3.281 -0.579 1.00 95.06 84 CYS A N 1
ATOM 659 C CA . CYS A 1 84 ? 4.342 2.372 -0.487 1.00 95.06 84 CYS A CA 1
ATOM 660 C C . CYS A 1 84 ? 3.945 2.110 0.976 1.00 95.06 84 CYS A C 1
ATOM 662 O O . CYS A 1 84 ? 2.769 2.212 1.336 1.00 95.06 84 CYS A O 1
ATOM 664 N N . ASP A 1 85 ? 4.929 1.829 1.832 1.00 96.19 85 ASP A N 1
ATOM 665 C CA . ASP A 1 85 ? 4.715 1.562 3.256 1.00 96.19 85 ASP A CA 1
ATOM 666 C C . ASP A 1 85 ? 4.202 2.795 4.006 1.00 96.19 85 ASP A C 1
ATOM 668 O O . ASP A 1 85 ? 3.254 2.703 4.788 1.00 96.19 85 ASP A O 1
ATOM 672 N N . ALA A 1 86 ? 4.760 3.975 3.728 1.00 96.25 86 ALA A N 1
ATOM 673 C CA . ALA A 1 86 ? 4.308 5.219 4.344 1.00 96.25 86 ALA A CA 1
ATOM 674 C C . ALA A 1 86 ? 2.825 5.504 4.041 1.00 96.25 86 ALA A C 1
ATOM 676 O O . ALA A 1 86 ? 2.064 5.903 4.931 1.00 96.25 86 ALA A O 1
ATOM 677 N N . VAL A 1 87 ? 2.392 5.264 2.797 1.00 95.00 87 VAL A N 1
ATOM 678 C CA . VAL A 1 87 ? 0.987 5.423 2.395 1.00 95.00 87 VAL A CA 1
ATOM 679 C C . VAL A 1 87 ? 0.093 4.386 3.075 1.00 95.00 87 VAL A C 1
ATOM 681 O O . VAL A 1 87 ? -0.984 4.756 3.556 1.00 95.00 87 VAL A O 1
ATOM 684 N N . LEU A 1 88 ? 0.526 3.123 3.168 1.00 94.25 88 LEU A N 1
ATOM 685 C CA . LEU A 1 88 ? -0.224 2.078 3.868 1.00 94.25 88 LEU A CA 1
ATOM 686 C C . LEU A 1 88 ? -0.427 2.439 5.343 1.00 94.25 88 LEU A C 1
ATOM 688 O O . LEU A 1 88 ? -1.570 2.503 5.794 1.00 94.25 88 LEU A O 1
ATOM 692 N N . SER A 1 89 ? 0.654 2.743 6.071 1.00 94.75 89 SER A N 1
ATOM 693 C CA . SER A 1 89 ? 0.586 3.098 7.497 1.00 94.75 89 SER A CA 1
ATOM 694 C C . SER A 1 89 ? -0.367 4.271 7.724 1.00 94.75 89 SER A C 1
ATOM 696 O O . SER A 1 89 ? -1.279 4.191 8.547 1.00 94.75 89 SER A O 1
ATOM 698 N N . SER A 1 90 ? -0.231 5.337 6.925 1.00 95.06 90 SER A N 1
ATOM 699 C CA . SER A 1 90 ? -1.100 6.512 7.033 1.00 95.06 90 SER A CA 1
ATOM 700 C C . SER A 1 90 ? -2.572 6.184 6.764 1.00 95.06 90 SER A C 1
ATOM 702 O O . SER A 1 90 ? -3.456 6.739 7.417 1.00 95.06 90 SER A O 1
ATOM 704 N N . SER A 1 91 ? -2.855 5.302 5.804 1.00 92.94 91 SER A N 1
ATOM 705 C CA . SER A 1 91 ? -4.227 4.940 5.428 1.00 92.94 91 SER A CA 1
ATOM 706 C C . SER A 1 91 ? -4.905 4.093 6.505 1.00 92.94 91 SER A C 1
ATOM 708 O O . SER A 1 91 ? -6.043 4.384 6.883 1.00 92.94 91 SER A O 1
ATOM 710 N N . LEU A 1 92 ? -4.186 3.116 7.068 1.00 91.31 92 LEU A N 1
ATOM 711 C CA . LEU A 1 92 ? -4.687 2.278 8.160 1.00 91.31 92 LEU A CA 1
ATOM 712 C C . LEU A 1 92 ? -4.938 3.099 9.435 1.00 91.31 92 LEU A C 1
ATOM 714 O O . LEU A 1 92 ? -5.994 2.980 10.057 1.00 91.31 92 LEU A O 1
ATOM 718 N N . GLU A 1 93 ? -4.020 3.998 9.796 1.00 92.56 93 GLU A N 1
ATOM 719 C CA . GLU A 1 93 ? -4.192 4.887 10.953 1.00 92.56 93 GLU A CA 1
ATOM 720 C C . GLU A 1 93 ? -5.397 5.823 10.799 1.00 92.56 93 GLU A C 1
ATOM 722 O O . GLU A 1 93 ? -6.176 6.006 11.743 1.00 92.56 93 GLU A O 1
ATOM 727 N N . LYS A 1 94 ? -5.577 6.404 9.603 1.00 92.31 94 LYS A N 1
ATOM 728 C CA . LYS A 1 94 ? -6.715 7.282 9.294 1.00 92.31 94 LYS A CA 1
ATOM 729 C C . LYS A 1 94 ? -8.046 6.550 9.420 1.00 92.31 94 LYS A C 1
ATOM 731 O O . LYS A 1 94 ? -8.977 7.115 9.994 1.00 92.31 94 LYS A O 1
ATOM 736 N N . ALA A 1 95 ? -8.129 5.305 8.947 1.00 90.25 95 ALA A N 1
ATOM 737 C CA . ALA A 1 95 ? -9.335 4.488 9.076 1.00 90.25 95 ALA A CA 1
ATOM 738 C C . ALA A 1 95 ? -9.750 4.315 10.549 1.00 90.25 95 ALA A C 1
ATOM 740 O O . ALA A 1 95 ? -10.927 4.393 10.890 1.00 90.25 95 ALA A O 1
ATOM 741 N N . CYS A 1 96 ? -8.780 4.187 11.454 1.00 90.06 96 CYS A N 1
ATOM 742 C CA . CYS A 1 96 ? -9.056 3.925 12.861 1.00 90.06 96 CYS A CA 1
ATOM 743 C C . CYS A 1 96 ? -9.541 5.129 13.677 1.00 90.06 96 CYS A C 1
ATOM 745 O O . CYS A 1 96 ? -10.031 4.922 14.787 1.00 90.06 96 CYS A O 1
ATOM 747 N N . SER A 1 97 ? -9.419 6.373 13.195 1.00 85.44 97 SER A N 1
ATOM 748 C CA . SER A 1 97 ? -9.932 7.578 13.884 1.00 85.44 97 SER A CA 1
ATOM 749 C C . SER A 1 97 ? -9.624 7.640 15.402 1.00 85.44 97 SER A C 1
ATOM 751 O O . SER A 1 97 ? -10.427 8.144 16.183 1.00 85.44 97 SER A O 1
ATOM 753 N N . ARG A 1 98 ? -8.443 7.151 15.827 1.00 84.62 98 ARG A N 1
ATOM 754 C CA . ARG A 1 98 ? -7.957 7.034 17.228 1.00 84.62 98 ARG A CA 1
ATOM 755 C C . ARG A 1 98 ? -8.533 5.898 18.091 1.00 84.62 98 ARG A C 1
ATOM 757 O O . ARG A 1 98 ? -8.260 5.864 19.290 1.00 84.62 98 ARG A O 1
ATOM 764 N N . ASN A 1 99 ? -9.283 4.954 17.530 1.00 88.94 99 ASN A N 1
ATOM 765 C CA . ASN A 1 99 ? -9.649 3.724 18.233 1.00 88.94 99 ASN A CA 1
ATOM 766 C C . ASN A 1 99 ? -8.386 2.872 18.480 1.00 88.94 99 ASN A C 1
ATOM 768 O O . ASN A 1 99 ? -7.7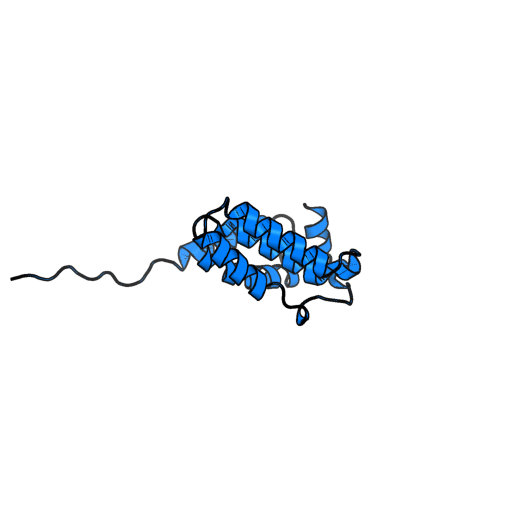29 2.466 17.526 1.00 88.94 99 ASN A O 1
ATOM 772 N N . LEU A 1 100 ? -8.043 2.617 19.748 1.00 89.94 100 LEU A N 1
ATOM 773 C CA . LEU A 1 100 ? -6.801 1.928 20.123 1.00 89.94 100 LEU A CA 1
ATOM 774 C C . LEU A 1 100 ? -6.764 0.461 19.679 1.00 89.94 100 LEU A C 1
ATOM 776 O O . LEU A 1 100 ? -5.720 0.003 19.223 1.00 89.94 100 LEU A O 1
ATOM 780 N N . ASP A 1 101 ? -7.888 -0.251 19.752 1.00 88.12 101 ASP A N 1
ATOM 781 C CA . ASP A 1 101 ? -7.973 -1.645 19.303 1.00 88.12 101 ASP A CA 1
ATOM 782 C C . ASP A 1 101 ? -7.785 -1.726 17.782 1.00 88.12 101 ASP A C 1
ATOM 784 O O . ASP A 1 101 ? -7.028 -2.555 17.277 1.00 88.12 101 ASP A O 1
ATOM 788 N N . CYS A 1 102 ? -8.392 -0.786 17.051 1.00 88.88 102 CYS A N 1
ATOM 789 C CA . CYS A 1 102 ? -8.199 -0.651 15.612 1.00 88.88 102 CYS A CA 1
ATOM 790 C C . CYS A 1 102 ? -6.756 -0.279 15.266 1.00 88.88 102 CYS A C 1
ATOM 792 O O . CYS A 1 102 ? -6.180 -0.878 14.368 1.00 88.88 102 CYS A O 1
ATOM 794 N N . LEU A 1 103 ? -6.142 0.671 15.978 1.00 91.44 103 LEU A N 1
ATOM 795 C CA . LEU A 1 103 ? -4.745 1.052 15.749 1.00 91.44 103 LEU A CA 1
ATOM 796 C C . LEU A 1 103 ? -3.789 -0.112 16.030 1.00 91.44 103 LEU A C 1
ATOM 798 O O . LEU A 1 103 ? -2.804 -0.289 15.315 1.00 91.44 103 LEU A O 1
ATOM 802 N N . SER A 1 104 ? -4.096 -0.947 17.025 1.00 90.69 104 SER A N 1
ATOM 803 C CA . SER A 1 104 ? -3.340 -2.176 17.252 1.00 90.69 104 SER A CA 1
ATOM 804 C C . SER A 1 104 ? -3.482 -3.144 16.073 1.00 90.69 104 SER A C 1
ATOM 806 O O . SER A 1 104 ? -2.477 -3.685 15.614 1.00 90.69 104 SER A O 1
ATOM 808 N N . ALA A 1 105 ? -4.698 -3.336 15.549 1.00 87.62 105 ALA A N 1
ATOM 809 C CA . ALA A 1 105 ? -4.935 -4.156 14.359 1.00 87.62 105 ALA A CA 1
ATOM 810 C C . ALA A 1 105 ? -4.281 -3.565 13.093 1.00 87.62 105 ALA A C 1
ATOM 812 O O . ALA A 1 105 ? -3.753 -4.314 12.270 1.00 87.62 105 ALA A O 1
ATOM 813 N N . ALA A 1 106 ? -4.255 -2.234 12.958 1.00 90.12 106 ALA A N 1
ATOM 814 C CA . ALA A 1 106 ? -3.557 -1.506 11.899 1.00 90.12 106 ALA A CA 1
ATOM 815 C C . ALA A 1 106 ? -2.059 -1.814 11.918 1.00 90.12 106 ALA A C 1
ATOM 817 O O . ALA A 1 106 ? -1.500 -2.159 10.883 1.00 90.12 106 ALA A O 1
ATOM 818 N N . GLY A 1 107 ? -1.423 -1.770 13.093 1.00 91.25 107 GLY A N 1
ATOM 819 C CA . GLY A 1 107 ? -0.009 -2.115 13.239 1.00 91.25 107 GLY A CA 1
ATOM 820 C C . GLY A 1 107 ? 0.288 -3.572 12.874 1.00 91.25 107 GLY A C 1
ATOM 821 O O . GLY A 1 107 ? 1.244 -3.849 12.153 1.00 91.25 107 GLY A O 1
ATOM 822 N N . SER A 1 108 ? -0.549 -4.519 13.313 1.00 89.25 108 SER A N 1
ATOM 823 C CA . SER A 1 108 ? -0.407 -5.931 12.922 1.00 89.25 108 SER A CA 1
ATOM 824 C C . SER A 1 108 ? -0.588 -6.140 11.417 1.00 89.25 108 SER A C 1
ATOM 826 O O . SER A 1 108 ? 0.174 -6.887 10.810 1.00 89.25 108 SER A O 1
ATOM 828 N N . THR A 1 109 ? -1.559 -5.450 10.818 1.00 87.75 109 THR A N 1
ATOM 829 C CA . THR A 1 109 ? -1.814 -5.474 9.373 1.00 87.75 109 THR A CA 1
ATOM 830 C C . THR A 1 109 ? -0.634 -4.908 8.593 1.00 87.75 109 THR A C 1
ATOM 832 O O . THR A 1 109 ? -0.162 -5.539 7.654 1.00 87.75 109 THR A O 1
ATOM 835 N N . PHE A 1 110 ? -0.120 -3.751 9.010 1.00 92.12 110 PHE A N 1
ATOM 836 C CA . PHE A 1 110 ? 1.053 -3.130 8.409 1.00 92.12 110 PHE A CA 1
ATOM 837 C C . PHE A 1 110 ? 2.248 -4.088 8.411 1.00 92.12 110 PHE A C 1
ATOM 839 O O . PHE A 1 110 ? 2.819 -4.350 7.362 1.00 92.12 110 PHE A O 1
ATOM 846 N N . ASN A 1 111 ? 2.563 -4.701 9.555 1.00 89.75 111 ASN A N 1
ATOM 847 C CA . ASN A 1 111 ? 3.683 -5.641 9.659 1.00 89.75 111 ASN A CA 1
ATOM 848 C C . ASN A 1 111 ? 3.523 -6.892 8.778 1.00 89.75 111 ASN A C 1
ATOM 850 O O . ASN A 1 111 ? 4.521 -7.476 8.368 1.00 89.75 111 ASN A O 1
ATOM 854 N N . LEU A 1 112 ? 2.287 -7.326 8.512 1.00 87.12 112 LEU A N 1
ATOM 855 C CA . LEU A 1 112 ? 2.008 -8.460 7.629 1.00 87.12 112 LEU A CA 1
ATOM 856 C C . LEU A 1 112 ? 2.205 -8.103 6.147 1.00 87.12 112 LEU A C 1
ATOM 858 O O . LEU A 1 112 ? 2.625 -8.946 5.352 1.00 87.12 112 LEU A O 1
ATOM 862 N N . LEU A 1 113 ? 1.859 -6.874 5.769 1.00 87.62 113 LEU A N 1
ATOM 863 C CA . LEU A 1 113 ? 1.895 -6.415 4.382 1.00 87.62 113 LEU A CA 1
ATOM 864 C C . LEU A 1 113 ? 3.272 -5.862 3.992 1.00 87.62 113 LEU A C 1
ATOM 866 O O . LEU A 1 113 ? 3.762 -6.178 2.910 1.00 87.62 113 LEU A O 1
ATOM 870 N N . SER A 1 114 ? 3.929 -5.115 4.882 1.00 88.75 114 SER A N 1
ATOM 871 C CA . SER A 1 114 ? 5.207 -4.427 4.650 1.00 88.75 114 SER A CA 1
ATOM 872 C C . SER A 1 114 ? 6.443 -5.331 4.765 1.00 88.75 114 SER A C 1
ATOM 874 O O . SER A 1 114 ? 7.435 -4.993 5.413 1.00 88.75 114 SER A O 1
ATOM 876 N N . ASP A 1 115 ? 6.394 -6.502 4.133 1.00 88.62 115 ASP A N 1
ATOM 877 C CA . ASP A 1 115 ? 7.551 -7.387 4.000 1.00 88.62 115 ASP A CA 1
ATOM 878 C C . ASP A 1 115 ? 8.378 -7.000 2.768 1.00 88.62 115 ASP A C 1
ATOM 880 O O . ASP A 1 115 ? 7.961 -7.207 1.628 1.00 88.62 115 ASP A O 1
ATOM 884 N N . ALA A 1 116 ? 9.591 -6.494 3.000 1.00 74.81 116 ALA A N 1
ATOM 885 C CA . ALA A 1 116 ? 10.518 -6.069 1.953 1.00 74.81 116 ALA A CA 1
ATOM 886 C C . ALA A 1 116 ? 10.818 -7.156 0.905 1.00 74.81 116 ALA A C 1
ATOM 888 O O . ALA A 1 116 ? 11.107 -6.831 -0.245 1.00 74.81 116 ALA A O 1
ATOM 889 N N . GLY A 1 117 ? 10.720 -8.442 1.265 1.00 82.25 117 GLY A N 1
ATOM 890 C CA . GLY A 1 117 ? 10.901 -9.549 0.322 1.00 82.25 117 GLY A CA 1
ATOM 891 C C . GLY A 1 117 ? 9.807 -9.649 -0.748 1.00 82.25 117 GLY A C 1
ATOM 892 O O . GLY A 1 117 ? 9.970 -10.390 -1.715 1.00 82.25 117 GLY A O 1
ATOM 893 N N . ARG A 1 118 ? 8.700 -8.915 -0.586 1.00 85.69 118 ARG A N 1
ATOM 894 C CA . ARG A 1 118 ? 7.547 -8.907 -1.497 1.00 85.69 118 ARG A CA 1
ATOM 895 C C . ARG A 1 118 ? 7.563 -7.756 -2.497 1.00 85.69 118 ARG A C 1
ATOM 897 O O . ARG A 1 118 ? 6.741 -7.756 -3.409 1.00 85.69 118 ARG A O 1
ATOM 904 N N . TYR A 1 119 ? 8.440 -6.773 -2.308 1.00 88.00 119 TYR A N 1
ATOM 905 C CA . TYR A 1 119 ? 8.535 -5.627 -3.201 1.00 88.00 119 TYR A CA 1
ATOM 906 C C . TYR A 1 119 ? 9.211 -6.039 -4.517 1.00 88.00 119 TYR A C 1
ATOM 908 O O . TYR A 1 119 ? 10.365 -6.477 -4.518 1.00 88.00 119 TYR A O 1
ATOM 916 N N . ASP A 1 120 ? 8.493 -5.898 -5.631 1.00 86.88 120 ASP A N 1
ATOM 917 C CA . ASP A 1 120 ? 9.021 -6.169 -6.965 1.00 86.88 120 ASP A CA 1
ATOM 918 C C . ASP A 1 120 ? 9.950 -5.032 -7.404 1.00 86.88 120 ASP A C 1
ATOM 920 O O . ASP A 1 120 ? 9.559 -3.867 -7.513 1.00 86.88 120 ASP A O 1
ATOM 924 N N . GLN A 1 121 ? 11.202 -5.388 -7.676 1.00 86.94 121 GLN A N 1
ATOM 925 C CA . GLN A 1 121 ? 12.228 -4.458 -8.140 1.00 86.94 121 GLN A CA 1
ATOM 926 C C . GLN A 1 121 ? 12.259 -4.343 -9.667 1.00 86.94 121 GLN A C 1
ATOM 928 O O . GLN A 1 121 ? 12.820 -3.375 -10.181 1.00 86.94 121 GLN A O 1
ATOM 933 N N . ASP A 1 122 ? 11.652 -5.290 -10.389 1.00 84.69 122 ASP A N 1
ATOM 934 C CA . ASP A 1 122 ? 11.713 -5.342 -11.848 1.00 84.69 122 ASP A CA 1
ATOM 935 C C . ASP A 1 122 ? 10.727 -4.355 -12.491 1.00 84.69 122 ASP A C 1
ATOM 937 O O . ASP A 1 122 ? 10.925 -3.919 -13.627 1.00 84.69 122 ASP A O 1
ATOM 941 N N . GLY A 1 123 ? 9.644 -3.991 -11.788 1.00 79.69 123 GLY A N 1
ATOM 942 C CA . GLY A 1 123 ? 8.661 -3.000 -12.246 1.00 79.69 123 GLY A CA 1
ATOM 943 C C . GLY A 1 123 ? 7.849 -3.437 -13.472 1.00 79.69 123 GLY A C 1
ATOM 944 O O . GLY A 1 123 ? 7.080 -2.649 -14.039 1.00 79.69 123 GLY A O 1
ATOM 945 N N . THR A 1 124 ? 7.994 -4.702 -13.873 1.00 84.19 124 THR A N 1
ATOM 946 C CA . THR A 1 124 ? 7.364 -5.296 -15.062 1.00 84.19 124 THR A CA 1
ATOM 947 C C . THR A 1 124 ? 5.848 -5.376 -14.944 1.00 84.19 124 THR A C 1
ATOM 949 O O . THR A 1 124 ? 5.161 -5.412 -15.964 1.00 84.19 124 THR A O 1
ATOM 952 N N . CYS A 1 125 ? 5.319 -5.307 -13.719 1.00 84.94 125 CYS A N 1
ATOM 953 C CA . CYS A 1 125 ? 3.893 -5.205 -13.435 1.00 84.94 125 CYS A CA 1
ATOM 954 C C . CYS A 1 125 ? 3.188 -4.112 -14.267 1.00 84.94 125 CYS A C 1
ATOM 956 O O . CYS A 1 125 ? 2.057 -4.294 -14.711 1.00 84.94 125 CYS A O 1
ATOM 958 N N . THR A 1 126 ? 3.863 -2.991 -14.548 1.00 82.62 126 THR A N 1
ATOM 959 C CA . THR A 1 126 ? 3.297 -1.885 -15.346 1.00 82.62 126 THR A CA 1
ATOM 960 C C . THR A 1 126 ? 3.029 -2.247 -16.810 1.00 82.62 126 THR A C 1
ATOM 962 O O . THR A 1 126 ? 2.317 -1.520 -17.500 1.00 82.62 126 THR A O 1
ATOM 965 N N . HIS A 1 127 ? 3.569 -3.361 -17.311 1.00 85.50 127 HIS A N 1
ATOM 966 C CA . HIS A 1 127 ? 3.278 -3.863 -18.653 1.00 85.50 127 HIS A CA 1
ATOM 967 C C . HIS A 1 127 ? 2.008 -4.719 -18.705 1.00 85.50 127 HIS A C 1
ATOM 969 O O . HIS A 1 127 ? 1.476 -4.933 -19.797 1.00 85.50 127 HIS A O 1
ATOM 975 N N . ASP A 1 128 ? 1.510 -5.192 -17.559 1.00 83.56 128 ASP A N 1
ATOM 976 C CA . ASP A 1 128 ? 0.288 -5.983 -17.510 1.00 83.56 128 ASP A CA 1
ATOM 977 C C . ASP A 1 128 ? -0.933 -5.091 -17.824 1.00 83.56 128 ASP A C 1
ATOM 979 O O . ASP A 1 128 ? -1.150 -4.063 -17.168 1.00 83.56 128 ASP A O 1
ATOM 983 N N . PRO A 1 129 ? -1.746 -5.441 -18.837 1.00 82.06 129 PRO A N 1
ATOM 984 C CA . PRO A 1 129 ? -2.870 -4.613 -19.259 1.00 82.06 129 PRO A CA 1
ATOM 985 C C . PRO A 1 129 ? -3.947 -4.467 -18.176 1.00 82.06 129 PRO A C 1
ATOM 987 O O . PRO A 1 129 ? -4.593 -3.421 -18.121 1.00 82.06 129 PRO A O 1
ATOM 990 N N . CYS A 1 130 ? -4.130 -5.463 -17.303 1.00 80.69 130 CYS A N 1
ATOM 991 C CA . CYS A 1 130 ? -5.081 -5.383 -16.196 1.00 80.69 130 CYS A CA 1
ATOM 992 C C . CYS A 1 130 ? -4.623 -4.370 -15.150 1.00 80.69 130 CYS A C 1
ATOM 994 O O . CYS A 1 130 ? -5.416 -3.554 -14.683 1.00 80.69 130 CYS A O 1
ATOM 996 N N . VAL A 1 131 ? -3.335 -4.395 -14.806 1.00 78.75 131 VAL A N 1
ATOM 997 C CA . VAL A 1 131 ? -2.754 -3.452 -13.845 1.00 78.75 131 VAL A CA 1
ATOM 998 C C . VAL A 1 131 ? -2.812 -2.036 -14.398 1.00 78.75 131 VAL A C 1
ATOM 1000 O O . VAL A 1 131 ? -3.232 -1.125 -13.690 1.00 78.75 131 VAL A O 1
ATOM 1003 N N . ARG A 1 132 ? -2.442 -1.832 -15.666 1.00 80.38 132 ARG A N 1
ATOM 1004 C CA . ARG A 1 132 ? -2.545 -0.510 -16.299 1.00 80.38 132 ARG A CA 1
ATOM 1005 C C . ARG A 1 132 ? -3.961 0.035 -16.247 1.00 80.38 132 ARG A C 1
ATOM 1007 O O . ARG A 1 132 ? -4.157 1.173 -15.840 1.00 80.38 132 ARG A O 1
ATOM 1014 N N . GLN A 1 133 ? -4.940 -0.793 -16.594 1.00 76.81 133 GLN A N 1
ATOM 1015 C CA . GLN A 1 133 ? -6.339 -0.397 -16.543 1.00 76.81 133 GLN A CA 1
ATOM 1016 C C . GLN A 1 133 ? -6.785 -0.061 -15.114 1.00 76.81 133 GLN A C 1
ATOM 1018 O O . GLN A 1 133 ? -7.499 0.918 -14.910 1.00 76.81 133 GLN A O 1
ATOM 1023 N N . PHE A 1 134 ? -6.332 -0.830 -14.121 1.00 76.12 134 PHE A N 1
ATOM 1024 C CA . PHE A 1 134 ? -6.581 -0.534 -12.714 1.00 76.12 134 PHE A CA 1
ATOM 1025 C C . PHE A 1 134 ? -5.990 0.826 -12.304 1.00 76.12 134 PHE A C 1
ATOM 1027 O O . PHE A 1 134 ? -6.707 1.648 -11.732 1.00 76.12 134 PHE A O 1
ATOM 1034 N N . LEU A 1 135 ? -4.727 1.092 -12.654 1.00 76.19 135 LEU A N 1
ATOM 1035 C CA . LEU A 1 135 ? -4.036 2.356 -12.372 1.00 76.19 135 LEU A CA 1
ATOM 1036 C C . LEU A 1 135 ? -4.693 3.560 -13.064 1.00 76.19 135 LEU A C 1
ATOM 1038 O O . LEU A 1 135 ? -4.728 4.639 -12.488 1.00 76.19 135 LEU A O 1
ATOM 1042 N N . GLU A 1 136 ? -5.217 3.384 -14.279 1.00 73.38 136 GLU A N 1
ATOM 1043 C CA . GLU A 1 136 ? -5.887 4.436 -15.060 1.00 73.38 136 GLU A CA 1
ATOM 1044 C C . GLU A 1 136 ? -7.339 4.697 -14.606 1.00 73.38 136 GLU A C 1
ATOM 1046 O O . GLU A 1 136 ? -7.906 5.746 -14.905 1.00 73.38 136 GLU A O 1
ATOM 1051 N N . SER A 1 137 ? -7.962 3.747 -13.900 1.00 65.38 137 SER A N 1
ATOM 1052 C CA . SER A 1 137 ? -9.368 3.817 -13.469 1.00 65.38 137 SER A CA 1
ATOM 1053 C C . SER A 1 137 ? -9.602 4.511 -12.120 1.00 65.38 137 SER A C 1
ATOM 1055 O O . SER A 1 137 ? -10.752 4.608 -11.680 1.00 65.38 137 SER A O 1
ATOM 1057 N N . ARG A 1 138 ? -8.540 4.977 -11.455 1.00 55.09 138 ARG A N 1
ATOM 1058 C CA . ARG A 1 138 ? -8.571 5.597 -10.122 1.00 55.09 138 ARG A CA 1
ATOM 1059 C C . ARG A 1 138 ? -7.895 6.960 -10.102 1.00 55.09 138 ARG A C 1
ATOM 1061 O O . ARG A 1 138 ? -8.245 7.726 -9.176 1.00 55.09 138 ARG A O 1
#

Secondary structure (DSSP, 8-state):
------------SHHHHHHHHHHHHHHHHTTS-S--HHHHHHHHHHHHHHTTSGGGHHHHHHHHHHHHHHHHHTGGGT--HHHHHHHHHHHHHHHHTT-HHHHHHHHHHHHHH--GGG--SS-GGGG-HHHHHHHHT-